Protein AF-A0A9X1P5D0-F1 (afdb_monomer_lite)

Radius of gyration: 15.78 Å; chains: 1; bounding box: 43×39×31 Å

pLDDT: mean 76.95, std 16.53, range [44.06, 93.62]

Organism: NCBI:txid2907202

Foldseek 3Di:
DDPPPPPPVDDLVVPVVLVVQLVVLCVVCVVCVVCVLVSLVVSLVSQVVCVVVVSQDPVCVVVNVVSVVVNVVNVVVVVVPD

Structure (mmCIF, N/CA/C/O backbone):
data_AF-A0A9X1P5D0-F1
#
_entry.id   AF-A0A9X1P5D0-F1
#
loop_
_atom_site.group_PDB
_atom_site.id
_atom_site.type_symbol
_atom_site.label_atom_id
_atom_site.label_alt_id
_atom_site.label_comp_id
_atom_site.label_asym_id
_atom_site.label_entity_id
_atom_site.label_seq_id
_atom_site.pdbx_PDB_ins_code
_atom_site.Cartn_x
_atom_site.Cartn_y
_atom_site.Cartn_z
_atom_site.occupancy
_atom_site.B_iso_or_equiv
_atom_site.auth_seq_id
_atom_site.auth_comp_id
_atom_site.auth_asym_id
_atom_site.auth_atom_id
_atom_site.pdbx_PDB_model_num
ATOM 1 N N . MET A 1 1 ? -20.586 28.070 11.251 1.00 48.78 1 MET A N 1
ATOM 2 C CA . MET A 1 1 ? -19.192 27.706 10.911 1.00 48.78 1 MET A CA 1
ATOM 3 C C . M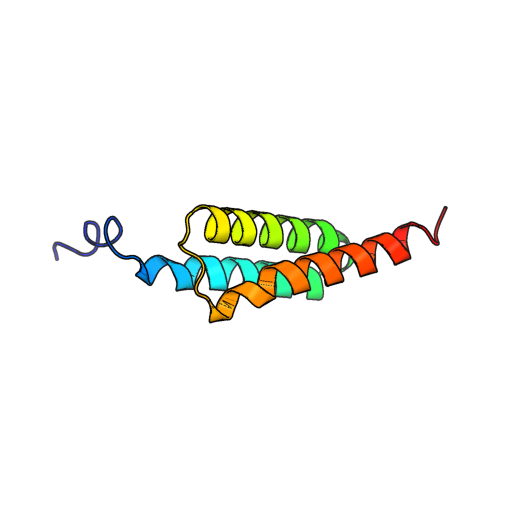ET A 1 1 ? -18.448 27.342 12.191 1.00 48.78 1 MET A C 1
ATOM 5 O O . MET A 1 1 ? -17.777 28.187 12.758 1.00 48.78 1 MET A O 1
ATOM 9 N N . LYS A 1 2 ? -18.660 26.130 12.708 1.00 50.38 2 LYS A N 1
ATOM 10 C CA . LYS A 1 2 ? -17.928 25.515 13.828 1.00 50.38 2 LYS A CA 1
ATOM 11 C C . LYS A 1 2 ? -18.245 24.020 13.765 1.00 50.38 2 LYS A C 1
ATOM 13 O O . LYS A 1 2 ? -19.396 23.679 13.518 1.00 50.38 2 LYS A O 1
ATOM 18 N N . VAL A 1 3 ? -17.238 23.177 13.987 1.00 49.31 3 VAL A N 1
ATOM 19 C CA . VAL A 1 3 ? -17.308 21.701 14.004 1.00 49.31 3 VAL A CA 1
ATOM 20 C C . VAL A 1 3 ? -17.272 21.024 12.623 1.00 49.31 3 VAL A C 1
ATOM 22 O O . VAL A 1 3 ? -18.171 20.286 12.243 1.00 49.31 3 VAL A O 1
ATOM 25 N N . ARG A 1 4 ? -16.192 21.230 11.862 1.00 50.81 4 ARG A N 1
ATOM 26 C CA . ARG A 1 4 ? -15.688 20.189 10.935 1.00 50.81 4 ARG A CA 1
ATOM 27 C C . ARG A 1 4 ? -14.263 19.732 11.254 1.00 50.81 4 ARG A C 1
ATOM 29 O O . ARG A 1 4 ? -13.755 18.834 10.606 1.00 50.81 4 ARG A O 1
ATOM 36 N N . GLU A 1 5 ? -13.644 20.310 12.280 1.00 48.97 5 GLU A N 1
ATOM 37 C CA . GLU A 1 5 ? -12.234 20.055 12.610 1.00 48.97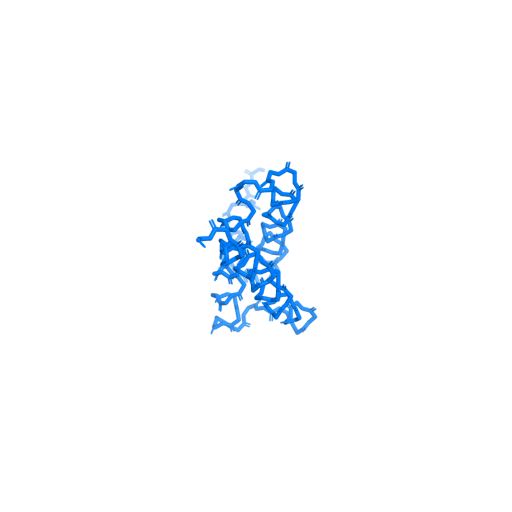 5 GLU A CA 1
ATOM 38 C C . GLU A 1 5 ? -12.058 19.153 13.842 1.00 48.97 5 GLU A C 1
ATOM 40 O O . GLU A 1 5 ? -10.972 18.644 14.077 1.00 48.97 5 GLU A O 1
ATOM 45 N N . ALA A 1 6 ? -13.124 18.882 14.604 1.00 49.66 6 ALA A N 1
ATOM 46 C CA . ALA A 1 6 ? -13.055 18.054 15.817 1.00 49.66 6 ALA A CA 1
ATOM 47 C C . ALA A 1 6 ? -13.668 16.649 15.662 1.00 49.66 6 ALA A C 1
ATOM 49 O O . ALA A 1 6 ? -13.721 15.896 16.630 1.00 49.66 6 ALA A O 1
ATOM 50 N N . LEU A 1 7 ? -14.117 16.282 14.456 1.00 47.62 7 LEU A N 1
ATOM 51 C CA . LEU A 1 7 ? -14.735 14.978 14.174 1.00 47.62 7 LEU A CA 1
ATOM 52 C C . LEU A 1 7 ? -13.878 14.116 13.237 1.00 47.62 7 LEU A C 1
ATOM 54 O O . LEU A 1 7 ? -14.387 13.314 12.473 1.00 47.62 7 LEU A O 1
ATOM 58 N N . VAL A 1 8 ? -12.563 14.316 13.268 1.00 47.06 8 VAL A N 1
ATOM 59 C CA . VAL A 1 8 ? -11.595 13.486 12.531 1.00 47.06 8 VAL A CA 1
ATOM 60 C C . VAL A 1 8 ? -10.832 12.552 13.483 1.00 47.06 8 VAL A C 1
ATOM 62 O O . VAL A 1 8 ? -10.199 11.589 13.064 1.00 47.06 8 VAL A O 1
ATOM 65 N N . ALA A 1 9 ? -10.941 12.782 14.796 1.00 48.09 9 ALA A N 1
ATOM 66 C CA . ALA A 1 9 ? -10.216 12.027 15.816 1.00 48.09 9 ALA A CA 1
ATOM 67 C C . ALA A 1 9 ? -10.935 10.753 16.311 1.00 48.09 9 ALA A C 1
ATOM 69 O O . ALA A 1 9 ? -10.358 10.026 17.113 1.00 48.09 9 ALA A O 1
ATOM 70 N N . GLN A 1 10 ? -12.172 10.474 15.87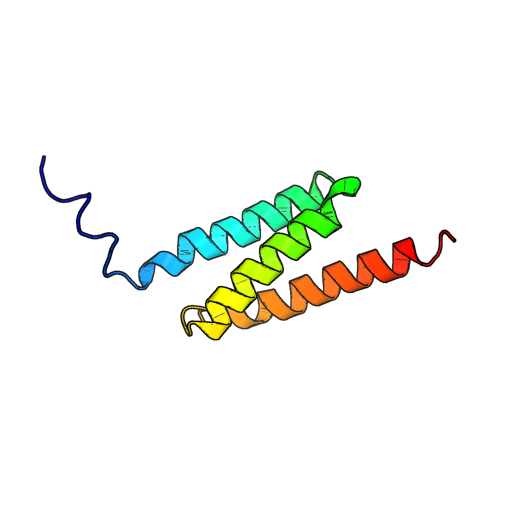6 1.00 48.81 10 GLN A N 1
ATOM 71 C CA . GLN A 1 10 ? -12.978 9.360 16.411 1.00 48.81 10 GLN A CA 1
ATOM 72 C C . GLN A 1 10 ? -13.587 8.423 15.360 1.00 48.81 10 GLN A C 1
ATOM 74 O O . GLN A 1 10 ? -14.265 7.473 15.740 1.00 48.81 10 GLN A O 1
ATOM 79 N N . ASP A 1 11 ? -13.333 8.635 14.065 1.00 49.28 11 ASP A N 1
ATOM 80 C CA . ASP A 1 11 ? -13.999 7.851 13.025 1.00 49.28 11 ASP A CA 1
ATOM 81 C C . ASP A 1 11 ? -13.098 6.735 12.456 1.00 49.28 11 ASP A C 1
ATOM 83 O O . ASP A 1 11 ? -12.105 7.018 11.775 1.00 49.28 11 ASP A O 1
ATOM 87 N N . PRO A 1 12 ? -13.427 5.446 12.667 1.00 51.19 12 PRO A N 1
ATOM 88 C CA . PRO A 1 12 ? -12.820 4.347 11.916 1.00 51.19 12 PRO A CA 1
ATOM 89 C C . PRO A 1 12 ? -13.104 4.434 10.401 1.00 51.19 12 PRO A C 1
ATOM 91 O O . PRO A 1 12 ? -12.456 3.726 9.638 1.00 51.19 12 PRO A O 1
ATOM 94 N N . GLY A 1 13 ? -13.973 5.352 9.947 1.00 50.97 13 GLY A N 1
ATOM 95 C CA . GLY A 1 13 ? -14.165 5.730 8.537 1.00 50.97 13 GLY A CA 1
ATOM 96 C C . GLY A 1 13 ? -12.940 6.367 7.867 1.00 50.97 13 GLY A C 1
ATOM 97 O O . GLY A 1 13 ? -12.883 6.516 6.652 1.00 50.97 13 GLY A O 1
ATOM 98 N N . HIS A 1 14 ? -11.887 6.652 8.628 1.00 55.03 14 HIS A N 1
ATOM 99 C CA . HIS A 1 14 ? -10.580 7.019 8.100 1.00 55.03 14 HIS A CA 1
ATOM 100 C C . HIS A 1 14 ? -9.769 5.789 7.600 1.00 55.03 14 HIS A C 1
ATOM 102 O O . HIS A 1 14 ? -8.551 5.710 7.777 1.00 55.03 14 HIS A O 1
ATOM 108 N N . SER A 1 15 ? -10.431 4.802 7.003 1.00 57.38 15 SER A N 1
ATOM 109 C CA . SER A 1 15 ? -9.788 3.728 6.231 1.00 57.38 15 SER A CA 1
ATOM 110 C C . SER A 1 15 ? -9.786 4.047 4.735 1.00 57.38 15 SER A C 1
ATOM 112 O O . SER A 1 15 ? -8.836 3.674 4.052 1.00 57.38 15 SER A O 1
ATOM 114 N N . GLU A 1 16 ? -10.766 4.820 4.249 1.00 64.44 16 GLU A N 1
ATOM 115 C CA . GLU A 1 16 ? -10.845 5.235 2.839 1.00 64.44 16 GLU A CA 1
ATOM 116 C C . GLU A 1 16 ? -9.618 6.045 2.405 1.00 64.44 16 GLU A C 1
ATOM 118 O O . GLU A 1 16 ? -8.941 5.630 1.477 1.00 64.44 16 GLU A O 1
ATOM 123 N N . TRP A 1 17 ? -9.211 7.096 3.128 1.00 72.00 17 TRP A N 1
ATOM 124 C CA . TRP A 1 17 ? -8.023 7.881 2.732 1.00 72.00 17 TRP A CA 1
ATOM 125 C C . TRP A 1 17 ? -6.715 7.075 2.746 1.00 72.00 17 TRP A C 1
ATOM 127 O O . TRP A 1 17 ? -5.813 7.366 1.964 1.00 72.00 17 TRP A O 1
ATOM 137 N N . ARG A 1 18 ? -6.582 6.059 3.613 1.00 71.56 18 ARG A N 1
ATOM 138 C CA . ARG A 1 18 ? -5.390 5.192 3.604 1.00 71.56 18 ARG A CA 1
ATOM 139 C C . ARG A 1 18 ? 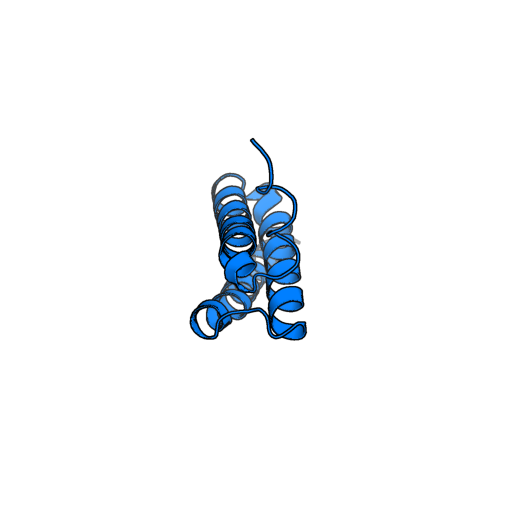-5.439 4.177 2.467 1.00 71.56 18 ARG A C 1
ATOM 141 O O . ARG A 1 18 ? -4.400 3.901 1.875 1.00 71.56 18 ARG A O 1
ATOM 148 N N . ARG A 1 19 ? -6.627 3.677 2.118 1.00 78.12 19 ARG A N 1
ATOM 149 C CA . ARG A 1 19 ? -6.831 2.875 0.908 1.00 78.12 19 ARG A CA 1
ATOM 150 C C . ARG A 1 19 ? -6.532 3.696 -0.346 1.00 78.12 19 ARG A C 1
ATOM 152 O O . ARG A 1 19 ? -5.785 3.235 -1.202 1.00 78.12 19 ARG A O 1
ATOM 159 N N . ASP A 1 20 ? -7.029 4.925 -0.420 1.00 82.31 20 ASP A N 1
ATOM 160 C CA . ASP A 1 20 ? -6.780 5.844 -1.533 1.00 82.31 20 ASP A CA 1
ATOM 161 C C . ASP A 1 20 ? -5.292 6.187 -1.668 1.00 82.31 20 ASP A C 1
ATOM 163 O O . ASP A 1 20 ? -4.779 6.310 -2.782 1.00 82.31 20 ASP A O 1
ATOM 167 N N . LEU A 1 21 ? -4.565 6.277 -0.549 1.00 83.94 21 LEU A N 1
ATOM 168 C CA . LEU A 1 21 ? -3.114 6.458 -0.547 1.00 83.94 21 LEU A CA 1
ATOM 169 C C . LEU A 1 21 ? -2.385 5.242 -1.137 1.00 83.94 21 LEU A C 1
ATOM 171 O O . LEU A 1 21 ? -1.493 5.408 -1.969 1.00 83.94 21 LEU A O 1
ATOM 175 N N . ILE A 1 22 ? -2.795 4.023 -0.772 1.00 87.00 22 ILE A N 1
ATOM 176 C CA . ILE A 1 22 ? -2.247 2.791 -1.357 1.00 87.00 22 ILE A CA 1
ATOM 177 C C . ILE A 1 22 ? -2.531 2.728 -2.867 1.00 87.00 22 ILE A C 1
ATOM 179 O O . ILE A 1 22 ? -1.629 2.442 -3.654 1.00 87.00 22 ILE A O 1
ATOM 183 N N . VAL A 1 23 ? -3.756 3.053 -3.292 1.00 86.88 23 VAL A N 1
ATOM 184 C CA . VAL A 1 23 ? -4.137 3.101 -4.717 1.00 86.88 23 VAL A CA 1
ATOM 185 C C . VAL A 1 23 ? -3.348 4.176 -5.472 1.00 86.88 23 VAL A C 1
ATOM 187 O O . VAL A 1 23 ? -2.913 3.949 -6.600 1.00 86.88 23 VAL A O 1
ATOM 190 N N . SER A 1 24 ? -3.094 5.328 -4.851 1.00 89.44 24 SER A N 1
ATOM 191 C CA . SER A 1 24 ? -2.273 6.389 -5.446 1.00 89.44 24 SER A CA 1
ATOM 192 C C . SER A 1 24 ? -0.840 5.918 -5.681 1.00 89.44 24 SER A C 1
ATOM 194 O O . SER A 1 24 ? -0.303 6.101 -6.772 1.00 89.44 24 SER A O 1
ATOM 196 N N . HIS A 1 25 ? -0.240 5.245 -4.698 1.00 90.69 25 HIS A N 1
ATOM 197 C CA . HIS A 1 25 ? 1.074 4.627 -4.855 1.00 90.69 25 HIS A CA 1
ATOM 198 C C . HIS A 1 25 ? 1.085 3.547 -5.940 1.00 90.69 25 HIS A C 1
ATOM 200 O O . HIS A 1 25 ? 2.019 3.503 -6.736 1.00 90.69 25 HIS A O 1
ATOM 206 N N . TRP A 1 26 ? 0.035 2.732 -6.044 1.00 89.38 26 TRP A N 1
ATOM 207 C CA . TRP A 1 26 ? -0.098 1.759 -7.129 1.00 89.38 26 TRP A CA 1
ATOM 208 C C . TRP A 1 26 ? -0.083 2.433 -8.505 1.00 89.38 26 TRP A C 1
ATOM 210 O O . TRP A 1 26 ? 0.636 2.012 -9.416 1.00 89.38 26 TRP A O 1
ATOM 220 N N . HIS A 1 27 ? -0.874 3.491 -8.682 1.00 91.44 27 HIS A N 1
ATOM 221 C CA . HIS A 1 27 ? -0.911 4.226 -9.942 1.00 91.44 27 HIS A CA 1
ATOM 222 C C . HIS A 1 27 ? 0.435 4.883 -10.255 1.00 91.44 27 HIS A C 1
ATOM 224 O O . HIS A 1 27 ? 0.906 4.769 -11.384 1.00 91.44 27 HIS A O 1
ATOM 230 N N . LEU A 1 28 ? 1.093 5.495 -9.267 1.00 90.62 28 LEU A N 1
ATOM 231 C CA . LEU A 1 28 ? 2.436 6.056 -9.436 1.00 90.62 28 LEU A CA 1
ATOM 232 C C . LEU A 1 28 ? 3.451 4.984 -9.846 1.00 90.62 28 LEU A C 1
ATOM 234 O O . LEU A 1 28 ? 4.222 5.204 -10.774 1.00 90.62 28 LEU A O 1
ATOM 238 N N . ALA A 1 29 ? 3.389 3.795 -9.244 1.00 91.19 29 ALA A N 1
ATOM 239 C CA . ALA A 1 29 ? 4.230 2.666 -9.629 1.00 91.19 29 ALA A CA 1
ATOM 240 C C . ALA A 1 29 ? 3.975 2.194 -11.070 1.00 91.19 29 ALA A C 1
ATOM 242 O O . ALA A 1 29 ? 4.882 1.727 -11.753 1.00 91.19 29 ALA A O 1
ATOM 243 N N . THR A 1 30 ? 2.736 2.329 -11.544 1.00 88.81 30 THR A N 1
ATOM 244 C CA . THR A 1 30 ? 2.357 1.986 -12.921 1.00 88.81 30 THR A CA 1
ATOM 245 C C . THR A 1 30 ? 2.844 3.040 -13.923 1.00 88.81 30 THR A C 1
ATOM 247 O O . THR A 1 30 ? 3.234 2.693 -15.035 1.00 88.81 30 THR A O 1
ATOM 250 N N . VAL A 1 31 ? 2.830 4.321 -13.541 1.00 93.12 31 VAL A N 1
ATOM 251 C CA . VAL A 1 31 ? 3.258 5.444 -14.395 1.00 93.12 31 VAL A CA 1
ATOM 252 C C . VAL A 1 31 ? 4.782 5.589 -14.435 1.00 93.12 31 VAL A C 1
ATOM 254 O O . VAL A 1 31 ? 5.326 5.927 -15.485 1.00 93.12 31 VAL A O 1
ATOM 257 N N . SER A 1 32 ? 5.469 5.284 -13.332 1.00 89.75 32 SER A N 1
ATOM 258 C CA . SER A 1 32 ? 6.926 5.371 -13.201 1.00 89.75 32 SER A CA 1
ATOM 259 C C . SER A 1 32 ? 7.533 4.004 -12.859 1.00 89.75 32 SER A C 1
ATOM 261 O O . SER A 1 32 ? 7.840 3.750 -11.693 1.00 89.75 32 SER A O 1
ATOM 263 N N . PRO A 1 33 ? 7.779 3.123 -13.853 1.00 86.50 33 PRO A N 1
ATOM 264 C CA . PRO A 1 33 ? 8.374 1.802 -13.626 1.00 86.50 33 PRO A CA 1
ATOM 265 C C . PRO A 1 33 ? 9.714 1.839 -12.879 1.00 86.50 33 PRO A C 1
ATOM 267 O O . PRO A 1 33 ? 9.982 0.969 -12.058 1.00 86.50 33 PRO A O 1
ATOM 270 N N . ALA A 1 34 ? 10.529 2.874 -13.113 1.00 88.25 34 ALA A N 1
ATOM 271 C CA . ALA A 1 34 ? 11.812 3.068 -12.432 1.00 88.25 34 ALA A CA 1
ATOM 272 C C . ALA A 1 34 ? 11.670 3.323 -10.918 1.00 88.25 34 ALA A C 1
ATOM 274 O O . ALA A 1 34 ? 12.573 3.010 -10.150 1.00 88.25 34 ALA A O 1
ATOM 275 N N . GLU A 1 35 ? 10.532 3.866 -10.481 1.00 89.44 35 GLU A N 1
ATOM 276 C CA . GLU A 1 35 ? 10.224 4.155 -9.073 1.00 89.44 35 GLU A CA 1
ATOM 277 C C . GLU A 1 35 ? 9.184 3.176 -8.501 1.00 89.44 35 GLU A C 1
ATOM 279 O O . GLU A 1 35 ? 8.794 3.270 -7.333 1.00 89.44 35 GLU A O 1
ATOM 284 N N . ALA A 1 36 ? 8.743 2.199 -9.304 1.00 90.38 36 ALA A N 1
ATOM 285 C CA . ALA A 1 36 ? 7.657 1.289 -8.962 1.00 90.38 36 ALA A CA 1
ATOM 286 C C . ALA A 1 36 ? 7.923 0.518 -7.676 1.00 90.38 36 ALA A C 1
ATOM 288 O O . ALA A 1 36 ? 7.043 0.413 -6.824 1.00 90.38 36 ALA A O 1
ATOM 289 N N . ARG A 1 37 ? 9.159 0.045 -7.498 1.00 90.69 37 ARG A N 1
ATOM 290 C CA . ARG A 1 37 ? 9.599 -0.640 -6.282 1.00 90.69 37 ARG A CA 1
ATOM 291 C C . ARG A 1 37 ? 9.398 0.226 -5.036 1.00 90.69 37 ARG A C 1
ATOM 293 O O . ARG A 1 37 ? 8.838 -0.236 -4.046 1.00 90.69 37 ARG A O 1
ATOM 300 N N . GLY A 1 38 ? 9.811 1.493 -5.092 1.00 91.94 38 GLY A N 1
ATOM 301 C CA . GLY A 1 38 ? 9.658 2.432 -3.979 1.00 91.94 38 GLY A CA 1
ATOM 302 C C . GLY A 1 38 ? 8.190 2.701 -3.653 1.00 91.94 38 GLY A C 1
ATOM 303 O O . GLY A 1 38 ? 7.795 2.673 -2.488 1.00 91.94 38 GLY A O 1
ATOM 304 N N . HIS A 1 39 ? 7.360 2.887 -4.678 1.00 93.62 39 HIS A N 1
ATOM 305 C CA . HIS A 1 39 ? 5.932 3.128 -4.501 1.00 93.62 39 HIS A CA 1
ATOM 306 C C . HIS A 1 39 ? 5.168 1.903 -3.979 1.00 93.62 39 HIS A C 1
ATOM 308 O O . HIS A 1 39 ? 4.386 2.045 -3.039 1.00 93.62 39 HIS A O 1
ATOM 314 N N . TYR A 1 40 ? 5.411 0.704 -4.517 1.00 93.00 40 TYR A N 1
ATOM 315 C CA . TYR A 1 40 ? 4.793 -0.521 -4.001 1.00 93.00 40 TYR A CA 1
ATOM 316 C C . TYR A 1 40 ? 5.259 -0.846 -2.577 1.00 93.00 40 TYR A C 1
ATOM 318 O O . TYR A 1 40 ? 4.448 -1.280 -1.762 1.00 93.00 40 TYR A O 1
ATOM 326 N N . SER A 1 41 ? 6.525 -0.577 -2.245 1.00 92.50 41 SER A N 1
ATOM 327 C CA . SER A 1 41 ? 7.047 -0.733 -0.883 1.00 92.50 41 SER A CA 1
ATOM 328 C C . SER A 1 41 ? 6.374 0.230 0.101 1.00 92.50 41 SER A C 1
ATOM 330 O O . SER A 1 41 ? 5.881 -0.196 1.143 1.00 92.50 41 SER A O 1
ATOM 332 N N . ALA A 1 42 ? 6.239 1.513 -0.259 1.00 91.31 42 ALA A N 1
ATOM 333 C CA . ALA A 1 42 ? 5.526 2.492 0.564 1.00 91.31 42 ALA A CA 1
ATOM 334 C C . ALA A 1 42 ? 4.058 2.092 0.799 1.00 91.31 42 ALA A C 1
ATOM 336 O O . ALA A 1 42 ? 3.569 2.138 1.930 1.00 91.31 42 ALA A O 1
ATOM 337 N N . ALA A 1 43 ? 3.372 1.643 -0.256 1.00 91.31 43 ALA A N 1
ATOM 338 C CA . ALA A 1 43 ? 2.018 1.108 -0.168 1.00 91.31 43 ALA A CA 1
ATOM 339 C C . ALA A 1 43 ? 1.919 -0.105 0.773 1.00 91.31 43 ALA A C 1
ATOM 341 O O . ALA A 1 43 ? 0.981 -0.184 1.569 1.00 91.31 43 ALA A O 1
ATOM 342 N N . LEU A 1 44 ? 2.881 -1.032 0.702 1.00 92.38 44 LEU A N 1
ATOM 343 C CA . LEU A 1 44 ? 2.902 -2.232 1.537 1.00 92.38 44 LEU A CA 1
ATOM 344 C C . LEU A 1 44 ? 3.043 -1.871 3.016 1.00 92.38 44 LEU A C 1
ATOM 346 O O . LEU A 1 44 ? 2.245 -2.342 3.822 1.00 92.38 44 LEU A O 1
ATOM 350 N N . THR A 1 45 ? 3.969 -0.973 3.358 1.00 91.62 45 THR A N 1
ATOM 351 C CA . THR A 1 45 ? 4.158 -0.496 4.736 1.00 91.62 45 THR A CA 1
ATOM 352 C C . THR A 1 45 ? 2.865 0.082 5.314 1.00 91.62 45 THR A C 1
ATOM 354 O O . THR A 1 45 ? 2.448 -0.290 6.409 1.00 91.62 45 THR A O 1
ATOM 357 N N . ILE A 1 46 ? 2.166 0.935 4.556 1.00 88.00 46 ILE A N 1
ATOM 358 C CA . ILE A 1 46 ? 0.895 1.535 4.997 1.00 88.00 46 ILE A CA 1
ATOM 359 C C . ILE A 1 46 ? -0.174 0.455 5.228 1.00 88.00 46 ILE A C 1
ATOM 361 O O . ILE A 1 46 ? -0.925 0.515 6.207 1.00 88.00 46 ILE A O 1
ATOM 365 N N . ALA A 1 47 ? -0.253 -0.535 4.334 1.00 88.62 47 ALA A N 1
ATOM 366 C CA . ALA A 1 47 ? -1.203 -1.639 4.434 1.00 88.62 47 ALA A CA 1
ATOM 367 C C . ALA A 1 47 ? -0.901 -2.564 5.632 1.00 88.62 47 ALA A C 1
ATOM 369 O O . ALA A 1 47 ? -1.818 -2.986 6.341 1.00 88.62 47 ALA A O 1
ATOM 370 N N . GLU A 1 48 ? 0.373 -2.835 5.914 1.00 88.81 48 GLU A N 1
ATOM 371 C CA . GLU A 1 48 ? 0.813 -3.626 7.068 1.00 88.81 48 GLU A CA 1
ATOM 372 C C . GLU A 1 48 ? 0.561 -2.905 8.398 1.00 88.81 48 GLU A C 1
ATOM 374 O O . GLU A 1 48 ? 0.064 -3.519 9.347 1.00 88.81 48 GLU A O 1
ATOM 379 N N . GLU A 1 49 ? 0.815 -1.597 8.472 1.00 86.62 49 GLU A N 1
ATOM 380 C CA . GLU A 1 49 ? 0.486 -0.774 9.643 1.00 86.62 49 GLU A CA 1
ATOM 381 C C . GLU A 1 49 ? -1.023 -0.764 9.921 1.00 86.62 49 GLU A C 1
ATOM 383 O O . GLU A 1 49 ? -1.470 -0.861 11.070 1.00 86.62 49 GLU A O 1
ATOM 388 N N . LEU A 1 50 ? -1.827 -0.662 8.860 1.00 84.25 50 LEU A N 1
ATOM 389 C CA . LEU A 1 50 ? -3.283 -0.765 8.907 1.00 84.25 50 LEU A CA 1
ATOM 390 C C . LEU A 1 50 ? -3.745 -2.116 9.460 1.00 84.25 50 LEU A C 1
ATOM 392 O O . LEU A 1 50 ? -4.612 -2.147 10.340 1.00 84.25 50 LEU A O 1
ATOM 396 N N . SER A 1 51 ? -3.163 -3.205 8.951 1.00 85.81 51 SER A N 1
ATOM 397 C CA . SER A 1 51 ? -3.452 -4.578 9.373 1.00 85.81 51 SER A CA 1
ATOM 398 C C . SER A 1 51 ? -3.089 -4.794 10.838 1.00 85.81 51 SER A C 1
ATOM 400 O O . SER A 1 51 ? -3.928 -5.212 11.633 1.00 85.81 51 SER A O 1
ATOM 402 N N . THR A 1 52 ? -1.879 -4.388 11.228 1.00 86.44 52 THR A N 1
ATOM 403 C CA . THR A 1 52 ? -1.375 -4.495 12.605 1.00 86.44 52 THR A CA 1
ATOM 404 C C . THR A 1 52 ? -2.235 -3.699 13.584 1.00 86.44 52 THR A C 1
ATOM 406 O O . THR A 1 52 ? -2.503 -4.147 14.695 1.00 86.44 52 THR A O 1
ATOM 409 N N . SER A 1 53 ? -2.732 -2.536 13.159 1.00 84.31 53 SER A N 1
ATOM 410 C CA . SER A 1 53 ? -3.634 -1.711 13.969 1.00 84.31 53 SER A CA 1
ATOM 411 C C . SER A 1 53 ? -5.073 -2.246 14.029 1.00 84.31 53 SER A C 1
ATOM 413 O O . SER A 1 53 ? -5.914 -1.615 14.666 1.00 84.31 53 SER A O 1
ATOM 415 N N . GLY A 1 54 ? -5.404 -3.332 13.317 1.00 83.75 54 GLY A N 1
ATOM 416 C CA . GLY A 1 54 ? -6.773 -3.847 13.190 1.00 83.75 54 GLY A CA 1
ATOM 417 C C . GLY A 1 54 ? -7.729 -2.895 12.4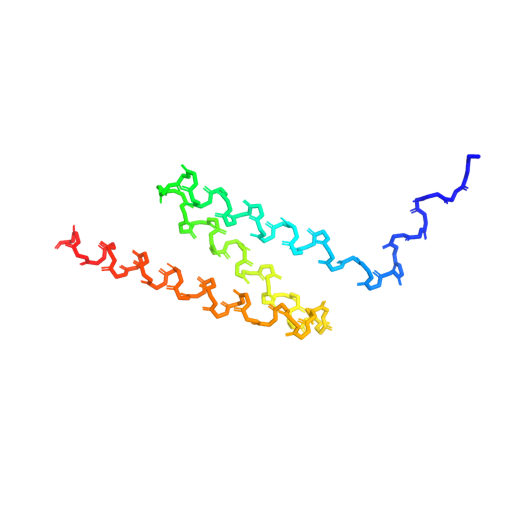59 1.00 83.75 54 GLY A C 1
ATOM 418 O O . GLY A 1 54 ? -8.943 -2.991 12.614 1.00 83.75 54 GLY A O 1
ATOM 419 N N . ARG A 1 55 ? -7.189 -1.937 11.696 1.00 79.06 55 ARG A N 1
ATOM 420 C CA . ARG A 1 55 ? -7.945 -0.888 10.986 1.00 79.06 55 ARG A CA 1
ATOM 421 C C . ARG A 1 55 ? -8.105 -1.180 9.494 1.00 79.06 55 ARG A C 1
ATOM 423 O O . ARG A 1 55 ? -8.786 -0.426 8.799 1.00 79.06 55 ARG A O 1
ATOM 430 N N . LEU A 1 56 ? -7.466 -2.241 9.004 1.00 77.06 56 LEU A N 1
ATOM 431 C CA . LEU A 1 56 ? -7.653 -2.734 7.647 1.00 77.06 56 LEU A CA 1
ATOM 432 C C . LEU A 1 56 ? -8.998 -3.454 7.550 1.00 77.06 56 LEU A C 1
ATOM 434 O O . LEU A 1 56 ? -9.284 -4.353 8.343 1.00 77.06 56 LEU A O 1
ATOM 438 N N . ALA A 1 57 ? -9.823 -3.072 6.577 1.00 75.31 57 ALA A N 1
ATOM 439 C CA . ALA A 1 57 ? -11.055 -3.799 6.326 1.00 75.31 57 ALA A CA 1
ATOM 440 C C . ALA A 1 57 ? -10.724 -5.221 5.829 1.00 75.31 57 ALA A C 1
ATOM 442 O O . ALA A 1 57 ? -9.770 -5.390 5.067 1.00 75.31 57 ALA A O 1
ATOM 443 N N . PRO A 1 58 ? -11.528 -6.245 6.163 1.00 74.62 58 PRO A N 1
ATOM 444 C CA . PRO A 1 58 ? -11.321 -7.604 5.656 1.00 74.62 58 PRO A CA 1
ATOM 445 C C . PRO A 1 58 ? -11.257 -7.672 4.122 1.00 74.62 58 PRO A C 1
ATOM 447 O O . PRO A 1 58 ? -10.489 -8.451 3.565 1.00 74.62 58 PRO A O 1
ATOM 450 N N . ALA A 1 59 ? -12.025 -6.813 3.442 1.00 76.56 59 ALA A N 1
ATOM 451 C CA . ALA A 1 59 ? -12.026 -6.686 1.984 1.00 76.56 59 ALA A CA 1
ATOM 452 C C . ALA A 1 59 ? -10.700 -6.147 1.411 1.00 76.56 59 ALA A C 1
ATOM 454 O O . ALA A 1 59 ? -10.389 -6.413 0.253 1.00 76.56 59 ALA A O 1
ATOM 455 N N . ASP A 1 60 ? -9.914 -5.432 2.218 1.00 76.50 60 ASP A N 1
ATOM 456 C CA . ASP A 1 60 ? -8.627 -4.848 1.830 1.00 76.50 60 ASP A CA 1
ATOM 457 C C . ASP A 1 60 ? -7.436 -5.738 2.232 1.00 76.50 60 ASP A C 1
ATOM 459 O O . ASP A 1 60 ? -6.297 -5.452 1.868 1.00 76.50 60 ASP A O 1
ATOM 463 N N . GLY A 1 61 ? -7.674 -6.861 2.923 1.00 78.69 61 GLY A N 1
ATOM 464 C CA . GLY A 1 61 ? -6.621 -7.803 3.325 1.00 78.69 61 GLY A CA 1
ATOM 465 C C . GLY A 1 61 ? -5.837 -8.390 2.146 1.00 78.69 61 GLY A C 1
ATOM 466 O O . GLY A 1 61 ? -4.639 -8.636 2.259 1.00 78.69 61 GLY A O 1
ATOM 467 N N . GLY A 1 62 ? -6.485 -8.544 0.984 1.00 85.81 62 GLY A N 1
ATOM 468 C CA . GLY A 1 62 ? -5.836 -9.032 -0.239 1.00 85.81 62 GLY A CA 1
ATOM 469 C C . GLY A 1 62 ? -4.827 -8.054 -0.850 1.00 85.81 62 GLY A C 1
ATOM 470 O O . GLY A 1 62 ? -3.986 -8.463 -1.646 1.00 85.81 62 GLY A O 1
ATOM 471 N N . MET A 1 63 ? -4.875 -6.775 -0.467 1.00 85.75 63 MET A N 1
ATOM 472 C CA . MET A 1 63 ? -3.996 -5.738 -1.008 1.00 85.75 63 MET A CA 1
ATOM 473 C C . MET A 1 63 ? -2.537 -5.938 -0.576 1.00 85.75 63 MET A C 1
ATOM 475 O O . MET A 1 63 ? -1.635 -5.712 -1.373 1.00 85.75 63 MET A O 1
ATOM 479 N N . ILE A 1 64 ? -2.304 -6.427 0.648 1.00 89.62 64 ILE A N 1
ATOM 480 C CA . ILE A 1 64 ? -0.959 -6.716 1.181 1.00 89.62 64 ILE A CA 1
ATOM 481 C C . ILE A 1 64 ? -0.267 -7.793 0.341 1.00 89.62 64 ILE A C 1
ATOM 483 O O . ILE A 1 64 ? 0.864 -7.612 -0.106 1.00 89.62 64 ILE A O 1
ATOM 487 N N . GLU A 1 65 ? -0.956 -8.907 0.098 1.00 89.56 65 GLU A N 1
ATOM 488 C CA . GLU A 1 65 ? -0.405 -10.021 -0.679 1.00 89.56 65 GLU A CA 1
ATOM 489 C C . GLU A 1 65 ? -0.146 -9.634 -2.133 1.00 89.56 65 GLU A C 1
ATOM 491 O O . GLU A 1 65 ? 0.859 -10.031 -2.720 1.00 89.56 65 GLU A O 1
ATOM 496 N N . GLU A 1 66 ? -1.019 -8.817 -2.717 1.00 89.94 66 GLU A N 1
ATOM 497 C CA . GLU A 1 66 ? -0.831 -8.343 -4.082 1.00 89.94 66 GLU A CA 1
ATOM 498 C C . GLU A 1 66 ? 0.358 -7.376 -4.205 1.00 89.94 66 GLU A C 1
ATOM 500 O O . GLU A 1 66 ? 1.153 -7.497 -5.137 1.00 89.94 66 GLU A O 1
ATOM 505 N N . LEU A 1 67 ? 0.546 -6.470 -3.239 1.00 91.31 67 LEU A N 1
ATOM 506 C CA . LEU A 1 67 ? 1.715 -5.585 -3.191 1.00 91.31 67 LEU A CA 1
ATOM 507 C C . LEU A 1 67 ? 3.021 -6.378 -3.046 1.00 91.31 67 LEU A C 1
ATOM 509 O O . LEU A 1 67 ? 3.990 -6.094 -3.749 1.00 91.31 67 LEU A O 1
ATOM 513 N N . ARG A 1 68 ? 3.034 -7.420 -2.203 1.00 91.62 68 ARG A N 1
ATOM 514 C CA . ARG A 1 68 ? 4.177 -8.341 -2.079 1.00 91.62 68 ARG A CA 1
ATOM 515 C C . ARG A 1 68 ? 4.457 -9.083 -3.380 1.00 91.62 68 ARG A C 1
ATOM 517 O O . ARG A 1 68 ? 5.607 -9.152 -3.799 1.00 91.62 68 ARG A O 1
ATOM 524 N N . ARG A 1 69 ? 3.419 -9.594 -4.049 1.00 91.75 69 ARG A N 1
ATOM 525 C CA . ARG A 1 69 ? 3.549 -10.280 -5.344 1.00 91.75 69 ARG A CA 1
ATOM 526 C C . ARG A 1 69 ? 4.146 -9.360 -6.409 1.00 91.75 69 ARG A C 1
ATOM 528 O O . ARG A 1 69 ? 4.983 -9.795 -7.193 1.00 91.75 69 ARG A O 1
ATOM 535 N N . ARG A 1 70 ? 3.723 -8.093 -6.440 1.00 90.75 70 ARG A N 1
ATOM 536 C CA . ARG A 1 70 ? 4.250 -7.087 -7.371 1.00 90.75 70 ARG A CA 1
ATOM 537 C C . ARG A 1 70 ? 5.701 -6.734 -7.090 1.00 90.75 70 ARG A C 1
ATOM 539 O O . ARG A 1 70 ? 6.461 -6.624 -8.042 1.00 90.75 70 ARG A O 1
ATOM 546 N N . LEU A 1 71 ? 6.073 -6.587 -5.820 1.00 90.56 71 LEU A N 1
ATOM 547 C CA . LEU A 1 71 ? 7.465 -6.369 -5.425 1.00 90.56 71 LEU A CA 1
ATOM 548 C C . LEU A 1 71 ? 8.348 -7.557 -5.809 1.00 90.56 71 LEU A C 1
ATOM 550 O O . LEU A 1 71 ? 9.343 -7.343 -6.487 1.00 90.56 71 LEU A O 1
ATOM 554 N N . ALA A 1 72 ? 7.922 -8.787 -5.505 1.00 89.56 72 ALA A N 1
ATOM 555 C CA . ALA A 1 72 ? 8.652 -9.993 -5.892 1.00 89.56 72 ALA A CA 1
ATOM 556 C C . ALA A 1 72 ? 8.873 -10.067 -7.413 1.00 89.56 72 ALA A C 1
ATOM 558 O O . ALA A 1 72 ? 9.990 -10.273 -7.863 1.00 89.56 72 ALA A O 1
ATOM 559 N N . GLY A 1 73 ? 7.846 -9.771 -8.219 1.00 88.19 73 GLY A N 1
ATOM 560 C CA . GLY A 1 73 ? 8.001 -9.745 -9.677 1.00 88.19 73 GLY A CA 1
ATOM 561 C C . GLY A 1 73 ? 8.933 -8.643 -10.209 1.00 88.19 73 GLY A C 1
ATOM 562 O O . GLY A 1 73 ? 9.399 -8.748 -11.342 1.00 88.19 73 GLY A O 1
ATOM 563 N N . LEU A 1 74 ? 9.191 -7.584 -9.432 1.00 84.12 74 LEU A N 1
ATOM 564 C CA . LEU A 1 74 ? 10.206 -6.575 -9.753 1.00 84.12 74 LEU A CA 1
ATOM 565 C C . LEU A 1 74 ? 11.606 -7.036 -9.319 1.00 84.12 74 LEU A C 1
ATOM 567 O O . LEU A 1 74 ? 12.551 -6.814 -10.071 1.00 84.12 74 LEU A O 1
ATOM 571 N N . ASP A 1 75 ? 11.721 -7.709 -8.168 1.00 76.56 75 ASP A N 1
ATOM 572 C CA . ASP A 1 75 ? 12.958 -8.347 -7.688 1.00 76.56 75 ASP A CA 1
ATOM 573 C C . ASP A 1 75 ? 13.474 -9.384 -8.694 1.00 76.56 75 ASP A C 1
ATOM 575 O O . ASP A 1 75 ? 14.607 -9.289 -9.160 1.00 76.56 75 ASP A O 1
ATOM 579 N N . ASP A 1 76 ? 12.593 -10.285 -9.141 1.00 72.38 76 ASP A N 1
ATOM 580 C CA . ASP A 1 76 ? 12.911 -11.324 -10.127 1.00 72.38 76 ASP A CA 1
ATOM 581 C C . ASP A 1 76 ? 13.427 -10.741 -11.465 1.00 72.38 76 ASP A C 1
ATOM 583 O O . ASP A 1 76 ? 14.132 -11.414 -12.219 1.00 72.38 76 ASP A O 1
ATOM 587 N N . CYS A 1 77 ? 13.074 -9.489 -11.787 1.00 60.91 77 CYS A N 1
ATOM 588 C CA . CYS A 1 77 ? 13.545 -8.794 -12.986 1.00 60.91 77 CYS A CA 1
ATOM 589 C C . CYS A 1 77 ? 14.868 -8.037 -12.762 1.00 60.91 77 CYS A C 1
ATOM 591 O O . CYS A 1 77 ? 15.641 -7.897 -13.712 1.00 60.91 77 CYS A O 1
ATOM 593 N N . GLU A 1 78 ? 15.131 -7.544 -11.546 1.00 56.81 78 GLU A N 1
ATOM 594 C CA . GLU A 1 78 ? 1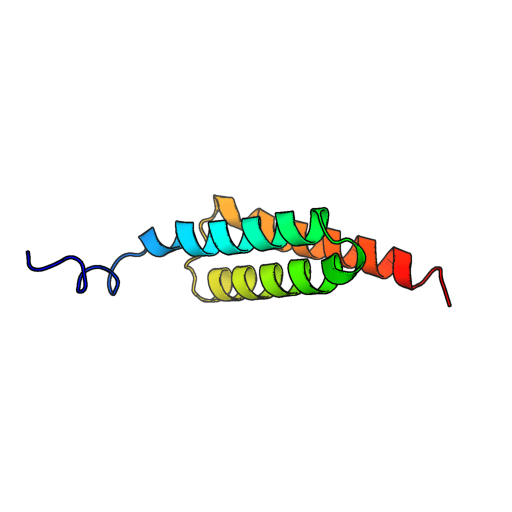6.409 -6.921 -11.163 1.00 56.81 78 GLU A CA 1
ATOM 595 C C . GLU A 1 78 ? 17.541 -7.965 -11.125 1.00 56.81 78 GLU A C 1
ATOM 597 O O . GLU A 1 78 ? 18.639 -7.699 -11.617 1.00 56.81 78 GLU A O 1
ATOM 602 N N . ASP A 1 79 ? 17.257 -9.180 -10.645 1.00 49.53 79 ASP A N 1
ATOM 603 C CA . ASP A 1 79 ? 18.239 -10.268 -10.522 1.00 49.53 79 ASP A CA 1
ATOM 604 C C . ASP A 1 79 ? 18.672 -10.885 -11.870 1.00 49.53 79 ASP A C 1
ATOM 606 O O . ASP A 1 79 ? 19.700 -11.559 -11.953 1.00 49.53 79 ASP A O 1
ATOM 610 N N . ALA A 1 80 ? 17.936 -10.635 -12.959 1.00 51.50 80 ALA A N 1
ATOM 611 C CA . ALA A 1 80 ? 18.301 -11.084 -14.308 1.00 51.50 80 ALA A CA 1
ATOM 612 C C . ALA A 1 80 ? 19.326 -10.165 -15.014 1.00 51.50 80 ALA A C 1
ATOM 614 O O . ALA A 1 80 ? 19.720 -10.446 -16.149 1.00 51.50 80 ALA A O 1
ATOM 615 N N . GLY A 1 81 ? 19.727 -9.059 -14.375 1.00 48.22 81 GLY A N 1
ATOM 616 C CA . GLY A 1 81 ? 20.593 -8.021 -14.943 1.00 48.22 81 GLY A CA 1
ATOM 617 C C . GLY A 1 81 ? 21.986 -7.883 -14.316 1.00 48.22 81 GLY A C 1
ATOM 618 O O . GLY A 1 81 ? 22.639 -6.874 -14.589 1.00 48.22 81 GLY A O 1
ATOM 619 N N . ALA A 1 82 ? 22.429 -8.839 -13.490 1.00 44.06 82 ALA A N 1
ATOM 620 C CA . ALA A 1 82 ? 23.764 -8.852 -12.876 1.00 44.06 82 ALA A CA 1
ATOM 621 C C . ALA A 1 82 ? 24.785 -9.691 -13.665 1.00 44.06 82 ALA A C 1
ATOM 623 O O . ALA A 1 82 ? 24.447 -10.826 -14.073 1.00 44.06 82 ALA A O 1
#

Sequence (82 aa):
MKVREALVAQDPGHSEWRRDLIVSHWHLATVSPAEARGHYSAALTIAEELSTSGRLAPADGGMIEELRRRLAGLDDCEDAGA

Secondary structure (DSSP, 8-state):
---SSSSSSS-TTTTHHHHHHHHHHHHHHHH-GGGHHHHHHHHHHHHHHHHHTT-S-GGGHHHHHHHHHHHHHHHHHHGGG-